Protein AF-A0A8X6LLA0-F1 (afdb_monomer)

Radius of gyration: 15.92 Å; Cα contacts (8 Å, |Δi|>4): 162; chains: 1; bounding box: 34×41×40 Å

Sequence (119 aa):
MVKKLNVLVEEHNIVNVKQTKRLLKLNQTCTFDLKVSRLVRSVWFFILNTDLPYALLGLESCIEFQLVIDCVKQAVVQKGRNLINFSSSECNDLSFHINPENKVKDGIFENEMKYDRTK

pLDDT: mean 71.15, std 19.75, range [29.25, 92.38]

Structure (mmCIF, N/CA/C/O backbone):
data_AF-A0A8X6LLA0-F1
#
_entry.id   AF-A0A8X6LLA0-F1
#
loop_
_atom_site.group_PDB
_atom_site.id
_atom_site.type_symbol
_atom_site.label_atom_id
_atom_site.label_alt_id
_atom_site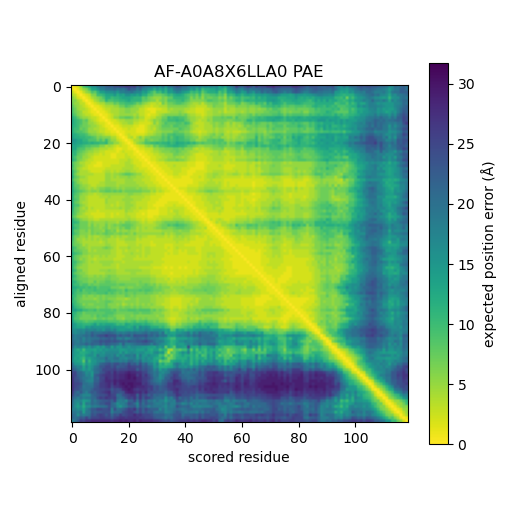.label_comp_id
_atom_site.label_asym_id
_atom_site.label_entity_id
_atom_site.label_seq_id
_atom_site.pdbx_PDB_ins_code
_atom_site.Cartn_x
_atom_site.Cartn_y
_atom_site.Cartn_z
_atom_site.occupancy
_atom_site.B_iso_or_equiv
_atom_site.auth_seq_id
_atom_site.auth_comp_id
_atom_site.auth_asym_id
_atom_site.auth_atom_id
_atom_site.pdbx_PDB_model_num
ATOM 1 N N . MET A 1 1 ? -21.324 -4.719 -6.331 1.00 39.12 1 MET A N 1
ATOM 2 C CA . MET A 1 1 ? -21.206 -5.570 -5.130 1.00 39.12 1 MET A CA 1
ATOM 3 C C . MET A 1 1 ? -19.749 -5.524 -4.690 1.00 39.12 1 MET A C 1
ATOM 5 O O . MET A 1 1 ? -18.902 -5.854 -5.506 1.00 39.12 1 MET A O 1
ATOM 9 N N . VAL A 1 2 ? -19.436 -5.029 -3.488 1.00 44.47 2 VAL A N 1
ATOM 10 C CA . VAL A 1 2 ? -18.046 -4.992 -2.987 1.00 44.47 2 VAL A CA 1
ATOM 11 C C . VAL A 1 2 ? -17.717 -6.379 -2.435 1.00 44.47 2 VAL A C 1
ATOM 13 O O . VAL A 1 2 ? -18.381 -6.832 -1.503 1.00 44.47 2 VAL A O 1
ATOM 16 N N . LYS A 1 3 ? -16.746 -7.083 -3.028 1.00 53.06 3 LYS A N 1
ATOM 17 C CA . LYS A 1 3 ? -16.258 -8.359 -2.487 1.00 53.06 3 LYS A CA 1
ATOM 18 C C . LYS A 1 3 ? -15.457 -8.059 -1.217 1.00 53.06 3 LYS A C 1
ATOM 20 O O . LYS A 1 3 ? -14.481 -7.318 -1.273 1.00 53.06 3 LYS A O 1
ATOM 25 N N . LYS A 1 4 ? -15.888 -8.594 -0.071 1.00 57.59 4 LYS A N 1
ATOM 26 C CA . LYS A 1 4 ? -15.142 -8.475 1.189 1.00 57.59 4 LYS A CA 1
ATOM 27 C C . LYS A 1 4 ? -13.972 -9.459 1.184 1.00 57.59 4 LYS A C 1
ATOM 29 O O . LYS A 1 4 ? -14.132 -10.606 0.774 1.00 57.59 4 LYS A O 1
ATOM 34 N N . LEU A 1 5 ? -12.809 -8.993 1.629 1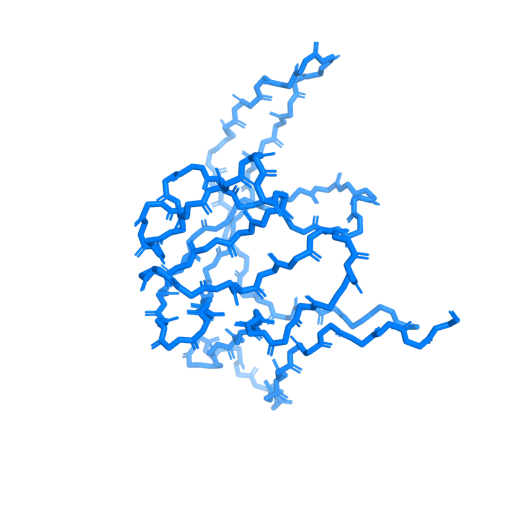.00 64.31 5 LEU A N 1
ATOM 35 C CA . LEU A 1 5 ? -11.619 -9.814 1.822 1.00 64.31 5 LEU A CA 1
ATOM 36 C C . LEU A 1 5 ? -11.757 -10.544 3.169 1.00 64.31 5 LEU A C 1
ATOM 38 O O . LEU A 1 5 ? -11.802 -9.889 4.208 1.00 64.31 5 LEU A O 1
ATOM 42 N N . ASN A 1 6 ? -11.853 -11.874 3.162 1.00 67.56 6 ASN A N 1
ATOM 43 C CA . ASN A 1 6 ? -11.841 -12.663 4.396 1.00 67.56 6 ASN A CA 1
ATOM 44 C C . ASN A 1 6 ? -10.382 -12.897 4.798 1.00 67.56 6 ASN A C 1
ATOM 46 O O . ASN A 1 6 ? -9.714 -13.751 4.221 1.00 67.56 6 ASN A O 1
ATOM 50 N N . VAL A 1 7 ? -9.886 -12.109 5.748 1.00 72.69 7 VAL A N 1
ATOM 51 C CA . VAL A 1 7 ? -8.526 -12.222 6.293 1.00 72.69 7 VAL A CA 1
ATOM 52 C C . VAL A 1 7 ? -8.581 -12.398 7.800 1.00 72.69 7 VAL A C 1
ATOM 54 O O . VAL A 1 7 ? -9.491 -11.886 8.454 1.00 72.69 7 VAL A O 1
ATOM 57 N N . LEU A 1 8 ? -7.599 -13.116 8.346 1.00 80.00 8 LEU A N 1
ATOM 58 C CA . LEU A 1 8 ? -7.397 -13.178 9.786 1.00 80.00 8 LEU A CA 1
ATOM 59 C C . LEU A 1 8 ? -7.059 -11.768 10.287 1.00 80.00 8 LEU A C 1
ATOM 61 O O . LEU A 1 8 ? -6.121 -11.139 9.792 1.00 80.00 8 LEU A O 1
ATOM 65 N N . VAL A 1 9 ? -7.853 -11.277 11.236 1.00 83.69 9 VAL A N 1
ATOM 66 C CA . VAL A 1 9 ? -7.638 -9.984 11.883 1.00 83.69 9 VAL A CA 1
ATOM 67 C C . VAL A 1 9 ? -6.994 -10.222 13.236 1.00 83.69 9 VAL A C 1
ATOM 69 O O . VAL A 1 9 ? -7.505 -10.999 14.040 1.00 83.69 9 VAL A O 1
ATOM 72 N N . GLU A 1 10 ? -5.896 -9.525 13.488 1.00 85.75 10 GLU A N 1
ATOM 73 C CA . GLU A 1 10 ? -5.213 -9.519 14.774 1.00 85.75 10 GLU A CA 1
ATOM 74 C C . GLU A 1 10 ? -5.414 -8.170 15.460 1.00 85.75 10 GLU A C 1
ATOM 76 O O . GLU A 1 10 ? -5.265 -7.113 14.832 1.00 85.75 10 GLU A O 1
ATOM 81 N N . GLU A 1 11 ? -5.733 -8.209 16.752 1.00 88.44 11 GLU A N 1
ATOM 82 C CA . GLU A 1 11 ? -5.840 -7.018 17.589 1.00 88.44 11 GLU A CA 1
ATOM 83 C C . GLU A 1 11 ? -4.522 -6.733 18.308 1.00 88.44 11 GLU A C 1
ATOM 85 O O . GLU A 1 11 ? -3.889 -7.628 18.864 1.00 88.44 11 GLU A O 1
ATOM 90 N N . HIS A 1 12 ? -4.128 -5.462 18.319 1.00 84.38 12 HIS A N 1
ATOM 91 C CA . HIS A 1 12 ? -2.874 -4.984 18.894 1.00 84.38 12 HIS A CA 1
ATOM 92 C C . HIS A 1 12 ? -3.096 -3.726 19.735 1.00 84.38 12 HIS A C 1
ATOM 94 O O . HIS A 1 12 ? -4.166 -3.110 19.725 1.00 84.38 12 HIS A O 1
ATOM 100 N N . ASN A 1 13 ? -2.048 -3.304 20.447 1.00 84.62 13 ASN A N 1
ATOM 101 C CA . ASN A 1 13 ? -2.034 -2.006 21.119 1.00 84.62 13 ASN A CA 1
ATOM 102 C C . ASN A 1 13 ? -2.315 -0.871 20.125 1.00 84.62 13 ASN A C 1
ATOM 104 O O . ASN A 1 13 ? -1.854 -0.894 18.984 1.00 84.62 13 ASN A O 1
ATOM 108 N N . ILE A 1 14 ? -3.046 0.149 20.584 1.00 84.88 14 ILE A N 1
ATOM 109 C CA . ILE A 1 14 ? -3.437 1.281 19.740 1.00 84.88 14 ILE A CA 1
ATOM 110 C C . ILE A 1 14 ? -2.193 2.031 19.257 1.00 84.88 14 ILE A C 1
ATOM 112 O O . ILE A 1 14 ? -1.462 2.637 20.042 1.00 84.88 14 ILE A O 1
ATOM 116 N N . VAL A 1 15 ? -2.033 2.081 17.940 1.00 85.38 15 VAL A N 1
ATOM 117 C CA . VAL A 1 15 ? -1.101 2.956 17.239 1.00 85.38 15 VAL A CA 1
ATOM 118 C C . VAL A 1 15 ? -1.851 4.214 16.813 1.00 85.38 15 VAL A C 1
ATOM 120 O O . VAL A 1 15 ? -2.874 4.160 16.129 1.00 85.38 15 VAL A O 1
ATOM 123 N N . ASN A 1 16 ? -1.350 5.376 17.225 1.00 84.00 16 ASN A N 1
ATOM 124 C CA . ASN A 1 16 ? -1.921 6.663 16.843 1.00 84.00 16 ASN A CA 1
ATOM 125 C C . ASN A 1 16 ? -1.228 7.180 15.577 1.00 84.00 16 ASN A C 1
ATOM 127 O O . ASN A 1 16 ? -0.055 7.547 15.616 1.00 84.00 16 ASN A O 1
ATOM 131 N N . VAL A 1 17 ? -1.955 7.251 14.463 1.00 81.50 17 VAL A N 1
ATOM 132 C CA . VAL A 1 17 ? -1.449 7.762 13.184 1.00 81.50 17 VAL A CA 1
ATOM 133 C C . VAL A 1 17 ? -2.013 9.150 12.923 1.00 81.50 17 VAL A C 1
ATOM 135 O O . VAL A 1 17 ? -3.224 9.345 12.806 1.00 81.50 17 VAL A O 1
ATOM 138 N N . LYS A 1 18 ? -1.133 10.146 12.820 1.00 81.31 18 LYS A N 1
ATOM 139 C CA . LYS A 1 18 ? -1.521 11.529 12.535 1.00 81.31 18 LYS A CA 1
ATOM 140 C C . LYS A 1 18 ? -1.689 11.728 11.028 1.00 81.31 18 LYS A C 1
ATOM 142 O O . LYS A 1 18 ? -0.715 11.721 10.285 1.00 81.31 18 LYS A O 1
ATOM 147 N N . GLN A 1 19 ? -2.921 11.952 10.589 1.00 78.50 19 GLN A N 1
ATOM 148 C CA . GLN A 1 19 ? -3.235 12.471 9.260 1.00 78.50 19 GLN A CA 1
ATOM 149 C C . GLN A 1 19 ? -3.366 13.998 9.302 1.00 78.50 19 GLN A C 1
ATOM 151 O O . GLN A 1 19 ? -3.566 14.590 10.363 1.00 78.50 19 GLN A O 1
ATOM 156 N N . THR A 1 20 ? -3.315 14.649 8.136 1.00 76.69 20 THR A N 1
ATOM 157 C CA . THR A 1 20 ? -3.307 16.118 7.987 1.00 76.69 20 THR A CA 1
ATOM 158 C C . THR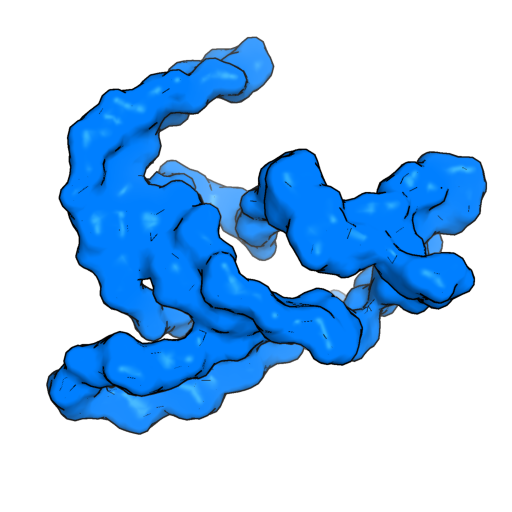 A 1 20 ? -4.396 16.838 8.790 1.00 76.69 20 THR A C 1
ATOM 160 O O . THR A 1 20 ? -4.175 17.955 9.244 1.00 76.69 20 THR A O 1
ATOM 163 N N . LYS A 1 21 ? -5.567 16.214 8.984 1.00 79.19 21 LYS A N 1
ATOM 164 C CA . LYS A 1 21 ? -6.713 16.820 9.689 1.00 79.19 21 LYS A CA 1
ATOM 165 C C . LYS A 1 21 ? -7.229 16.014 10.883 1.00 79.19 21 LYS A C 1
ATOM 167 O O . LYS A 1 21 ? -8.166 16.462 11.537 1.00 79.19 21 LYS A O 1
ATOM 172 N N . ARG A 1 22 ? -6.708 14.807 11.131 1.00 79.44 22 ARG A N 1
ATOM 173 C CA . ARG A 1 22 ? -7.279 13.861 12.106 1.00 79.44 22 ARG A CA 1
ATOM 174 C C . ARG A 1 22 ? -6.210 12.949 12.691 1.00 79.44 22 ARG A C 1
ATOM 176 O O . ARG A 1 22 ? -5.230 12.630 12.029 1.00 79.44 22 ARG A O 1
ATOM 183 N N . LEU A 1 23 ? -6.439 12.497 13.918 1.00 82.31 23 LEU A N 1
ATOM 184 C CA . LEU A 1 23 ? -5.696 11.394 14.513 1.00 82.31 23 LEU A CA 1
ATOM 185 C C . LEU A 1 23 ? -6.494 10.107 14.296 1.00 82.31 23 LEU A C 1
ATOM 187 O O . LEU A 1 23 ? -7.643 10.021 14.728 1.00 82.31 23 LEU A O 1
ATOM 191 N N . LEU A 1 24 ? -5.900 9.131 13.622 1.00 82.94 24 LEU A N 1
ATOM 192 C CA . LEU A 1 24 ? -6.453 7.792 13.489 1.00 82.94 24 LEU A CA 1
ATOM 193 C C . LEU A 1 24 ? -5.911 6.908 14.607 1.00 82.94 24 LEU A C 1
ATOM 195 O O . LEU A 1 24 ? -4.714 6.921 14.888 1.00 82.94 24 LEU A O 1
ATOM 199 N N . LYS A 1 25 ? -6.796 6.133 15.225 1.00 85.94 25 LYS A N 1
ATOM 200 C CA . LYS A 1 25 ? -6.437 5.103 16.199 1.00 85.94 25 LYS A CA 1
ATOM 201 C C . LYS A 1 25 ? -6.535 3.760 15.503 1.00 85.94 25 LYS A C 1
ATOM 203 O O . LYS A 1 25 ? -7.628 3.370 15.106 1.00 85.94 25 LYS A O 1
ATOM 208 N N . LEU A 1 26 ? -5.398 3.106 15.318 1.00 87.31 26 LEU A N 1
ATOM 209 C CA . LEU A 1 26 ? -5.291 1.836 14.614 1.00 87.31 26 LEU A CA 1
ATOM 210 C C . LEU A 1 26 ? -4.956 0.751 15.628 1.00 87.31 26 LEU A C 1
ATOM 212 O O . LEU A 1 26 ? -3.986 0.882 16.364 1.00 87.31 26 LEU A O 1
ATOM 216 N N . ASN A 1 27 ? -5.762 -0.298 15.692 1.00 88.75 27 ASN A N 1
ATOM 217 C CA . ASN A 1 27 ? -5.575 -1.410 16.628 1.00 88.75 27 ASN A CA 1
ATOM 218 C C . ASN A 1 27 ? -5.843 -2.774 15.987 1.00 88.75 27 ASN A C 1
ATOM 220 O O . ASN A 1 27 ? -5.749 -3.788 16.664 1.00 88.75 27 ASN A O 1
ATOM 224 N N . GLN A 1 28 ? -6.202 -2.796 14.706 1.00 90.00 28 GLN A N 1
ATOM 225 C CA . GLN A 1 28 ? -6.506 -4.008 13.965 1.00 90.00 28 GLN A CA 1
ATOM 226 C C . GLN A 1 28 ? -5.574 -4.114 12.779 1.00 90.00 28 GLN A C 1
ATOM 228 O O . GLN A 1 28 ? -5.322 -3.129 12.077 1.00 90.00 28 GLN A O 1
ATOM 233 N N . THR A 1 29 ? -5.059 -5.315 12.572 1.00 88.94 29 THR A N 1
ATOM 234 C CA . THR A 1 29 ? -4.099 -5.594 11.514 1.00 88.94 29 THR A CA 1
ATOM 235 C C . THR A 1 29 ? -4.435 -6.896 10.818 1.00 88.94 29 THR A C 1
ATOM 237 O O . THR A 1 29 ? -5.152 -7.733 11.366 1.00 88.94 29 THR A O 1
ATOM 240 N N . CYS A 1 30 ? -3.935 -7.062 9.605 1.00 86.19 30 CYS A N 1
ATOM 241 C CA . CYS A 1 30 ? -3.995 -8.320 8.884 1.00 86.19 30 CYS A CA 1
ATOM 242 C C . CYS A 1 30 ? -2.723 -8.515 8.065 1.00 86.19 30 CYS A C 1
ATOM 244 O O . CYS A 1 30 ? -2.056 -7.552 7.682 1.00 86.19 30 CYS A O 1
ATOM 246 N N . THR A 1 31 ? -2.423 -9.774 7.768 1.00 84.44 31 THR A N 1
ATOM 247 C CA . THR A 1 31 ? -1.306 -10.158 6.905 1.00 84.44 31 THR A CA 1
ATOM 248 C C . THR A 1 31 ? -1.835 -10.946 5.717 1.00 84.44 31 THR A C 1
ATOM 250 O O . THR A 1 31 ? -2.651 -11.855 5.881 1.00 84.44 31 THR A O 1
ATOM 253 N N . PHE A 1 32 ? -1.374 -10.605 4.517 1.00 80.00 32 PHE A N 1
ATOM 254 C CA . PHE A 1 32 ? -1.671 -11.351 3.294 1.00 80.00 32 PHE A CA 1
ATOM 255 C C . PHE A 1 32 ? -0.538 -11.209 2.273 1.00 80.00 32 PHE A C 1
ATOM 257 O O . PHE A 1 32 ? 0.303 -10.315 2.372 1.00 80.00 32 PHE A O 1
ATOM 264 N N . ASP A 1 33 ? -0.529 -12.089 1.273 1.00 82.81 33 ASP A N 1
ATOM 265 C CA . ASP A 1 33 ? 0.489 -12.096 0.226 1.00 82.81 33 ASP A CA 1
ATOM 266 C C . ASP A 1 33 ? 0.112 -11.136 -0.914 1.00 82.81 33 ASP A C 1
ATOM 268 O O . ASP A 1 33 ? -0.725 -11.405 -1.776 1.00 82.81 33 ASP A O 1
ATOM 272 N N . LEU A 1 34 ? 0.753 -9.973 -0.957 1.00 83.94 34 LEU A N 1
ATOM 273 C CA . LEU A 1 34 ? 0.563 -9.017 -2.038 1.00 83.94 34 LEU A CA 1
ATOM 274 C C . LEU A 1 34 ? 1.456 -9.379 -3.229 1.00 83.94 34 LEU A C 1
ATOM 276 O O . LEU A 1 34 ? 2.674 -9.527 -3.088 1.00 83.94 34 LEU A O 1
ATOM 280 N N . LYS A 1 35 ? 0.854 -9.470 -4.421 1.00 85.88 35 LYS A N 1
ATOM 281 C CA . LYS A 1 35 ? 1.581 -9.610 -5.680 1.00 85.88 35 LYS A CA 1
ATOM 282 C C . LYS A 1 35 ? 1.576 -8.295 -6.448 1.00 85.88 35 LYS A C 1
ATOM 284 O O . LYS A 1 35 ? 0.531 -7.770 -6.824 1.00 85.88 35 LYS A O 1
ATOM 289 N N . VAL A 1 36 ? 2.768 -7.799 -6.749 1.00 85.00 36 VAL A N 1
ATOM 290 C CA . VAL A 1 36 ? 2.959 -6.657 -7.644 1.00 85.00 36 VAL A CA 1
ATOM 291 C C . VAL A 1 36 ? 3.841 -7.101 -8.801 1.00 85.00 36 VAL A C 1
ATOM 293 O O . VAL A 1 36 ? 5.031 -7.387 -8.626 1.00 85.00 36 VAL A O 1
ATOM 296 N N . SER A 1 37 ? 3.241 -7.192 -9.989 1.00 83.62 37 SER A N 1
ATOM 297 C CA . SER A 1 37 ? 3.829 -7.806 -11.178 1.00 83.62 37 SER A CA 1
ATOM 298 C C . SER A 1 37 ? 4.334 -9.229 -10.888 1.00 83.62 37 SER A C 1
ATOM 300 O O . SER A 1 37 ? 3.545 -10.150 -10.682 1.00 83.62 37 SER A O 1
ATOM 302 N N . ARG A 1 38 ? 5.654 -9.441 -10.855 1.00 83.62 38 ARG A N 1
ATOM 303 C CA . ARG A 1 38 ? 6.284 -10.752 -10.613 1.00 83.62 38 ARG A CA 1
ATOM 304 C C . ARG A 1 38 ? 6.758 -10.957 -9.175 1.00 83.62 38 ARG A C 1
ATOM 306 O O . ARG A 1 38 ? 7.300 -12.017 -8.877 1.00 83.62 38 ARG A O 1
ATOM 313 N N . LEU A 1 39 ? 6.616 -9.959 -8.304 1.00 85.75 39 LEU A N 1
ATOM 314 C CA . LEU A 1 39 ? 7.036 -10.051 -6.908 1.00 85.75 39 LEU A CA 1
ATOM 315 C C . LEU A 1 39 ? 5.839 -10.372 -6.024 1.00 85.75 39 LEU A C 1
ATOM 317 O O . LEU A 1 39 ? 4.829 -9.683 -6.092 1.00 85.75 39 LEU A O 1
ATOM 321 N N . VAL A 1 40 ? 5.990 -11.391 -5.181 1.00 87.56 40 VAL A N 1
ATOM 322 C CA . VAL A 1 40 ? 5.054 -11.727 -4.104 1.00 87.56 40 VAL A CA 1
ATOM 323 C C . VAL A 1 40 ? 5.763 -11.468 -2.778 1.00 87.56 40 VAL A C 1
ATOM 325 O O . VAL A 1 40 ? 6.916 -11.885 -2.600 1.00 87.56 40 VAL A O 1
ATOM 328 N N . ARG A 1 41 ? 5.105 -10.747 -1.872 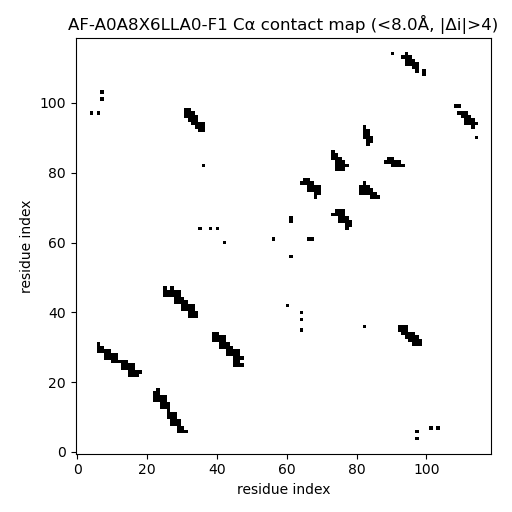1.00 87.25 41 ARG A N 1
ATOM 329 C CA . ARG A 1 41 ? 5.577 -10.510 -0.504 1.00 87.25 41 ARG A CA 1
ATOM 330 C C . ARG A 1 41 ? 4.416 -10.664 0.460 1.00 87.25 41 ARG A C 1
ATOM 332 O O . ARG A 1 41 ? 3.316 -10.218 0.153 1.00 87.25 41 ARG A O 1
ATOM 339 N N . SER A 1 42 ? 4.692 -11.251 1.616 1.00 85.50 42 SER A N 1
ATOM 340 C CA . SER A 1 42 ? 3.777 -11.184 2.747 1.00 85.50 42 SER A CA 1
ATOM 341 C C . SER A 1 42 ? 3.860 -9.784 3.339 1.00 85.50 42 SER A C 1
ATOM 343 O O . SER A 1 42 ? 4.952 -9.336 3.685 1.00 85.50 42 SER A O 1
ATOM 345 N N . VAL A 1 43 ? 2.737 -9.073 3.380 1.00 84.00 43 VAL A N 1
ATOM 346 C CA . VAL A 1 43 ? 2.685 -7.677 3.821 1.00 84.00 43 VAL A CA 1
ATOM 347 C C . VAL A 1 43 ? 1.696 -7.551 4.964 1.00 84.00 43 VAL A C 1
ATOM 349 O O . VAL A 1 43 ? 0.588 -8.091 4.914 1.00 84.00 43 VAL A O 1
ATOM 352 N N . TRP A 1 44 ? 2.105 -6.803 5.980 1.00 85.44 44 TRP A N 1
ATOM 353 C CA . TRP A 1 44 ? 1.286 -6.471 7.133 1.00 85.44 44 TRP A CA 1
ATOM 354 C C . TRP A 1 44 ? 0.589 -5.122 6.925 1.00 85.44 44 TRP A C 1
ATOM 356 O O . TRP A 1 44 ? 1.227 -4.127 6.576 1.00 85.44 44 TRP A O 1
ATOM 366 N N . PHE A 1 45 ? -0.726 -5.083 7.134 1.00 86.31 45 PHE A N 1
ATOM 367 C CA . PHE A 1 45 ? -1.559 -3.895 6.958 1.00 86.31 45 PHE A CA 1
ATOM 368 C C . PHE A 1 45 ? -2.325 -3.555 8.230 1.00 86.31 45 PHE A C 1
ATOM 370 O O . PHE A 1 45 ? -2.864 -4.432 8.900 1.00 86.31 45 PHE A O 1
ATOM 377 N N . PHE A 1 46 ? -2.480 -2.257 8.493 1.00 88.00 46 PHE A N 1
ATOM 378 C CA . PHE A 1 46 ? -3.510 -1.773 9.406 1.00 88.00 46 PHE A CA 1
ATOM 379 C C . PHE A 1 46 ? -4.876 -1.757 8.720 1.00 88.00 46 PHE A C 1
ATOM 381 O O . PHE A 1 46 ? -5.016 -1.274 7.593 1.00 88.00 46 PHE A O 1
ATOM 388 N N . ILE A 1 47 ? -5.902 -2.207 9.436 1.00 85.81 47 ILE A N 1
ATOM 389 C CA . ILE A 1 47 ? -7.291 -2.102 8.999 1.00 85.81 47 ILE A CA 1
ATOM 390 C C . ILE A 1 47 ? -7.821 -0.723 9.388 1.00 85.81 47 ILE A C 1
ATOM 392 O O . ILE A 1 47 ? -7.816 -0.325 10.553 1.00 85.81 47 ILE A O 1
ATOM 396 N N . LEU A 1 48 ? -8.286 0.013 8.383 1.00 81.88 48 LEU A N 1
ATOM 397 C CA . LEU A 1 48 ? -8.899 1.323 8.547 1.00 81.88 48 LEU A CA 1
ATOM 398 C C . LEU A 1 48 ? -10.417 1.173 8.485 1.00 81.88 48 LEU A C 1
ATOM 400 O O . LEU A 1 48 ? -10.953 0.753 7.462 1.00 81.88 48 LEU A O 1
ATOM 404 N N . ASN A 1 49 ? -11.122 1.572 9.544 1.00 76.69 49 ASN A N 1
ATOM 405 C CA . ASN A 1 49 ? -12.574 1.722 9.482 1.00 76.69 49 ASN A CA 1
ATOM 406 C C . ASN A 1 49 ? -12.919 3.046 8.777 1.00 76.69 49 ASN A C 1
ATOM 408 O O . ASN A 1 49 ? -13.058 4.092 9.412 1.00 76.69 49 ASN A O 1
ATOM 412 N N . THR A 1 50 ? -12.936 3.021 7.446 1.00 74.75 50 THR A N 1
ATOM 413 C CA . THR A 1 50 ? -13.116 4.198 6.592 1.00 74.75 50 THR A CA 1
ATOM 414 C C . THR A 1 50 ? -13.829 3.830 5.294 1.00 74.75 50 THR A C 1
ATOM 416 O O . THR A 1 50 ? -13.743 2.694 4.839 1.00 74.75 50 THR A O 1
ATOM 419 N N . ASP A 1 51 ? -14.469 4.814 4.663 1.00 73.00 51 ASP A N 1
ATOM 420 C CA . ASP A 1 51 ? -15.148 4.662 3.370 1.00 73.00 51 ASP A CA 1
ATOM 421 C C . ASP A 1 51 ? -14.197 4.808 2.166 1.00 73.00 51 ASP A C 1
ATOM 423 O O . ASP A 1 51 ? -14.641 5.029 1.037 1.00 73.00 51 ASP A O 1
ATOM 427 N N . LEU A 1 52 ? -12.876 4.733 2.380 1.00 70.94 52 LEU A N 1
ATOM 428 C CA . LEU A 1 52 ? -11.916 4.798 1.279 1.00 70.94 52 LEU A CA 1
ATOM 429 C C . LEU A 1 52 ? -12.122 3.598 0.340 1.00 70.94 52 LEU A C 1
ATOM 431 O O . LEU A 1 52 ? -12.046 2.453 0.784 1.00 70.94 52 LEU A O 1
ATOM 435 N N . PRO A 1 53 ? -12.303 3.824 -0.973 1.00 71.62 53 PRO A N 1
ATOM 436 C CA . PRO A 1 53 ? -12.516 2.742 -1.931 1.00 71.62 53 PRO A CA 1
ATOM 437 C C . PRO A 1 53 ? -11.208 2.043 -2.348 1.00 71.62 53 PRO A C 1
ATOM 439 O O . PRO A 1 53 ? -11.186 1.326 -3.347 1.00 71.62 53 PRO A O 1
ATOM 442 N N . TYR A 1 54 ? -10.105 2.280 -1.633 1.00 75.19 54 TYR A N 1
ATOM 443 C CA . TYR A 1 54 ? -8.773 1.773 -1.950 1.00 75.19 54 TYR A CA 1
ATOM 444 C C . TYR A 1 54 ? -7.940 1.538 -0.685 1.00 75.19 54 TYR A C 1
ATOM 446 O O . TYR A 1 54 ? -8.115 2.210 0.333 1.00 75.19 54 TYR A O 1
ATOM 454 N N . ALA A 1 55 ? -6.989 0.610 -0.783 1.00 79.56 55 ALA A N 1
ATOM 455 C CA . ALA A 1 55 ? -5.931 0.442 0.205 1.00 79.56 55 ALA A CA 1
ATOM 456 C C . ALA A 1 55 ? -4.804 1.460 -0.031 1.00 79.56 55 ALA A C 1
ATOM 458 O O . ALA A 1 55 ? -4.558 1.888 -1.161 1.00 79.56 55 ALA A O 1
ATOM 459 N N . LEU A 1 56 ? -4.104 1.832 1.039 1.00 83.50 56 LEU A N 1
ATOM 460 C CA . LEU A 1 56 ? -2.926 2.691 0.977 1.00 83.50 56 LEU A CA 1
ATOM 461 C C . LEU A 1 56 ? -1.671 1.828 1.087 1.00 83.50 56 LEU A C 1
ATOM 463 O O . LEU A 1 56 ? -1.494 1.131 2.082 1.00 83.50 56 LEU A O 1
ATOM 467 N N . LEU A 1 57 ? -0.798 1.903 0.084 1.00 85.25 57 LEU A N 1
ATOM 468 C CA . LEU A 1 57 ? 0.528 1.298 0.143 1.00 85.25 57 LEU A CA 1
ATOM 469 C C . LEU A 1 57 ? 1.520 2.330 0.692 1.00 85.25 57 LEU A C 1
ATOM 471 O O . LEU A 1 57 ? 1.655 3.422 0.137 1.00 85.25 57 LEU A O 1
ATOM 475 N N . GLY A 1 58 ? 2.175 2.002 1.804 1.00 85.75 58 GLY A N 1
ATOM 476 C CA . GLY A 1 58 ? 3.187 2.862 2.416 1.00 85.75 58 GLY A CA 1
ATOM 477 C C . GLY A 1 58 ? 4.493 2.895 1.619 1.00 85.75 58 GLY A C 1
ATOM 478 O O . GLY A 1 58 ? 4.738 2.055 0.753 1.00 85.75 58 GLY A O 1
ATOM 479 N N . LEU A 1 59 ? 5.366 3.854 1.946 1.00 84.62 59 LEU A N 1
ATOM 480 C CA . LEU A 1 59 ? 6.671 3.996 1.289 1.00 84.62 59 LEU A CA 1
ATOM 481 C C . LEU A 1 59 ? 7.558 2.756 1.472 1.00 84.62 59 LEU A C 1
ATOM 483 O O . LEU A 1 59 ? 8.244 2.360 0.536 1.00 84.62 59 LEU A O 1
ATOM 487 N N . GLU A 1 60 ? 7.519 2.137 2.651 1.00 86.06 60 GLU A N 1
ATOM 488 C CA . GLU A 1 60 ? 8.264 0.910 2.949 1.00 86.06 60 GLU A CA 1
ATOM 489 C C . GLU A 1 60 ? 7.894 -0.214 1.977 1.00 86.06 60 GLU A C 1
ATOM 491 O O . GLU A 1 60 ? 8.757 -0.735 1.274 1.00 86.06 60 GLU A O 1
ATOM 496 N N . SER A 1 61 ? 6.599 -0.489 1.813 1.00 85.75 61 SER A N 1
ATOM 497 C CA . SER A 1 61 ? 6.141 -1.482 0.845 1.00 85.75 61 SER A CA 1
ATOM 498 C C . SER A 1 61 ? 6.496 -1.087 -0.597 1.00 85.75 61 SER A C 1
ATOM 500 O O . SER A 1 61 ? 6.879 -1.943 -1.391 1.00 85.75 61 SER A O 1
ATOM 502 N N . CYS A 1 62 ? 6.450 0.201 -0.962 1.00 87.69 62 CYS A N 1
ATOM 503 C CA . CYS A 1 62 ? 6.937 0.643 -2.275 1.00 87.69 62 CYS A CA 1
ATOM 504 C C . CYS A 1 62 ? 8.413 0.273 -2.505 1.00 87.69 62 CYS A C 1
ATOM 506 O O . CYS A 1 62 ? 8.762 -0.152 -3.607 1.00 87.69 62 CYS A O 1
ATOM 508 N N . ILE A 1 63 ? 9.267 0.375 -1.483 1.00 89.00 63 ILE A N 1
ATOM 509 C CA . ILE A 1 63 ? 10.679 -0.031 -1.557 1.00 89.00 63 ILE A CA 1
ATOM 510 C C . ILE A 1 63 ? 10.794 -1.553 -1.717 1.00 89.00 63 ILE A C 1
ATOM 512 O O . ILE A 1 63 ? 11.515 -2.020 -2.602 1.00 89.00 63 ILE A O 1
ATOM 516 N N . GLU A 1 64 ? 10.050 -2.332 -0.927 1.00 90.19 64 GLU A N 1
ATOM 517 C CA . GLU A 1 64 ? 10.059 -3.803 -0.988 1.00 90.19 64 GLU A CA 1
ATOM 518 C C . GLU A 1 64 ? 9.665 -4.345 -2.367 1.00 90.19 64 GLU A C 1
ATOM 520 O O . GLU A 1 64 ? 10.266 -5.301 -2.873 1.00 90.19 64 GLU A O 1
ATOM 525 N N . PHE A 1 65 ? 8.679 -3.705 -3.000 1.00 89.94 65 PHE A N 1
ATOM 526 C CA . PHE A 1 65 ? 8.225 -4.031 -4.350 1.00 89.94 65 PHE A CA 1
ATOM 527 C C . PHE A 1 65 ? 9.016 -3.318 -5.452 1.00 89.94 65 PHE A C 1
ATOM 529 O O . PHE A 1 65 ? 8.711 -3.514 -6.628 1.00 89.94 65 PHE A O 1
ATOM 536 N N . GLN A 1 66 ? 10.052 -2.545 -5.114 1.00 92.38 66 GLN A N 1
ATOM 537 C CA . GLN A 1 66 ? 10.901 -1.818 -6.066 1.00 92.38 66 GLN A CA 1
ATOM 538 C C . GLN A 1 66 ? 10.095 -0.897 -6.996 1.00 92.38 66 GLN A C 1
ATOM 540 O O . GLN A 1 66 ? 10.334 -0.842 -8.208 1.00 92.38 66 GLN A O 1
ATOM 545 N N . LEU A 1 67 ? 9.109 -0.214 -6.417 1.00 90.31 67 LEU A N 1
ATOM 546 C CA . LEU A 1 67 ? 8.237 0.731 -7.097 1.00 90.31 67 LEU A CA 1
ATOM 547 C C . LEU A 1 67 ? 8.873 2.117 -7.114 1.00 90.31 67 LEU A C 1
ATOM 549 O O . LEU A 1 67 ? 9.359 2.618 -6.102 1.00 90.31 67 LEU A O 1
ATOM 553 N N . VAL A 1 68 ? 8.815 2.755 -8.274 1.00 90.31 68 VAL A N 1
ATOM 554 C CA . VAL A 1 68 ? 9.248 4.131 -8.497 1.00 90.31 68 VAL A CA 1
ATOM 555 C C . VAL A 1 68 ? 8.058 4.914 -9.027 1.00 90.31 68 VAL A C 1
ATOM 557 O O . VAL A 1 68 ? 7.442 4.518 -10.015 1.00 90.31 68 VAL A O 1
ATOM 560 N N . ILE A 1 69 ? 7.732 6.028 -8.376 1.00 87.94 69 ILE A N 1
ATOM 561 C CA . ILE A 1 69 ? 6.724 6.968 -8.870 1.00 87.94 69 ILE A CA 1
ATOM 562 C C . ILE A 1 69 ? 7.444 7.953 -9.794 1.00 87.94 69 ILE A C 1
ATOM 564 O O . ILE A 1 69 ? 8.180 8.823 -9.332 1.00 87.94 69 ILE A O 1
ATOM 568 N N . ASP A 1 70 ? 7.259 7.794 -11.102 1.00 85.62 70 ASP A N 1
ATOM 569 C CA . ASP A 1 70 ? 7.766 8.720 -12.111 1.00 85.62 70 ASP A CA 1
ATOM 570 C C . ASP A 1 70 ? 6.725 9.823 -12.338 1.00 85.62 70 ASP A C 1
ATOM 572 O O . ASP A 1 70 ? 5.744 9.653 -13.068 1.00 85.62 70 ASP A O 1
ATOM 576 N N . CYS A 1 71 ? 6.934 10.969 -11.688 1.00 83.50 71 CYS A N 1
ATOM 577 C CA . CYS A 1 71 ? 6.043 12.123 -11.799 1.00 83.50 71 CYS A CA 1
ATOM 578 C C . CYS A 1 71 ? 6.088 12.790 -13.182 1.00 83.50 71 CYS A C 1
ATOM 580 O O . CYS A 1 71 ? 5.124 13.450 -13.558 1.00 83.50 71 CYS A O 1
ATOM 582 N N . VAL A 1 72 ? 7.180 12.631 -13.941 1.00 86.75 72 VAL A N 1
ATOM 583 C CA . VAL A 1 72 ? 7.324 13.237 -15.274 1.00 86.75 72 VAL A CA 1
ATOM 584 C C . VAL A 1 72 ? 6.499 12.452 -16.281 1.00 86.75 72 VAL A C 1
ATOM 586 O O . VAL A 1 72 ? 5.713 13.024 -17.033 1.00 86.75 72 VAL A O 1
ATOM 589 N N . LYS A 1 73 ? 6.641 11.125 -16.266 1.00 84.38 73 LYS A N 1
ATOM 590 C CA . LYS A 1 73 ? 5.870 10.225 -17.133 1.00 84.38 73 LYS A CA 1
ATOM 591 C C . LYS A 1 73 ? 4.473 9.933 -16.607 1.00 84.38 73 LYS A C 1
ATOM 593 O O . LYS A 1 73 ? 3.708 9.271 -17.299 1.00 84.38 73 LYS A O 1
ATOM 598 N N . GLN A 1 74 ? 4.159 10.407 -15.402 1.00 85.81 74 GLN A N 1
ATOM 599 C CA . GLN A 1 74 ? 2.905 10.132 -14.714 1.00 85.81 74 GLN A CA 1
ATOM 600 C C . GLN A 1 74 ? 2.639 8.619 -14.643 1.00 85.81 74 GLN A C 1
ATOM 602 O O . GLN A 1 74 ? 1.606 8.123 -15.096 1.00 85.81 74 GLN A O 1
ATOM 607 N N . ALA A 1 75 ? 3.599 7.875 -14.091 1.00 85.50 75 ALA A N 1
ATOM 608 C CA . ALA A 1 75 ? 3.542 6.420 -14.031 1.00 85.50 75 ALA A CA 1
ATOM 609 C C . ALA A 1 75 ? 4.106 5.850 -12.724 1.00 85.50 75 ALA A C 1
ATOM 611 O O . ALA A 1 75 ? 4.977 6.439 -12.086 1.00 85.50 75 ALA A O 1
ATOM 612 N N . VAL A 1 76 ? 3.650 4.648 -12.367 1.00 86.75 76 VAL A N 1
ATOM 613 C CA . VAL A 1 76 ? 4.350 3.774 -11.419 1.00 86.75 76 VAL A CA 1
ATOM 614 C C . VAL A 1 76 ? 5.173 2.781 -12.223 1.00 86.75 76 VAL A C 1
ATOM 616 O O . VAL A 1 76 ? 4.644 2.068 -13.076 1.00 86.75 76 VAL A O 1
ATOM 619 N N . VAL A 1 77 ? 6.468 2.737 -11.945 1.00 88.19 77 VAL A N 1
ATOM 620 C CA . VAL A 1 77 ? 7.458 1.936 -12.658 1.00 88.19 77 VAL A CA 1
ATOM 621 C C . VAL A 1 77 ? 8.047 0.901 -11.709 1.00 88.19 77 VAL A C 1
ATOM 623 O O . VAL A 1 77 ? 8.350 1.207 -10.561 1.00 88.19 77 VAL A O 1
ATOM 626 N N . GLN A 1 78 ? 8.271 -0.314 -12.197 1.00 90.50 78 GLN A N 1
ATOM 627 C CA . GLN A 1 78 ? 9.028 -1.340 -11.486 1.00 90.50 78 GLN A CA 1
ATOM 628 C C . GLN A 1 78 ? 10.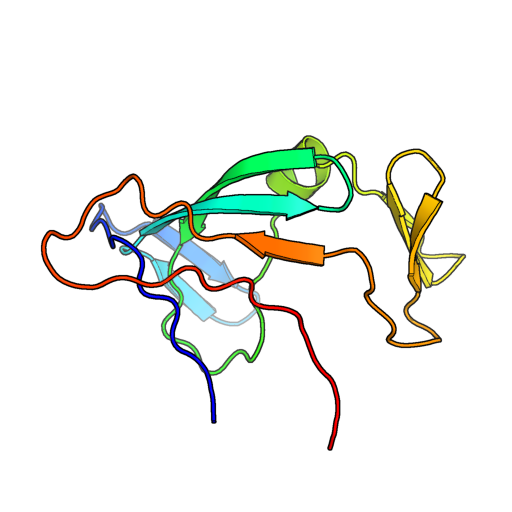109 -1.890 -12.407 1.00 90.50 78 GLN A C 1
ATOM 630 O O . GLN A 1 78 ? 9.825 -2.340 -13.518 1.00 90.50 78 GLN A O 1
ATOM 635 N N . LYS A 1 79 ? 11.372 -1.831 -11.966 1.00 88.25 79 LYS A N 1
ATOM 636 C CA . LYS A 1 79 ? 12.540 -2.280 -12.753 1.00 88.25 79 LYS A CA 1
ATOM 637 C C . LYS A 1 79 ? 12.553 -1.736 -14.196 1.00 88.25 79 LYS A C 1
ATOM 639 O O . LYS A 1 79 ? 12.842 -2.463 -15.143 1.00 88.25 79 LYS A O 1
ATOM 644 N N . GLY A 1 80 ? 12.189 -0.463 -14.369 1.00 84.50 80 GLY A N 1
ATOM 645 C CA . GLY A 1 80 ? 12.156 0.210 -15.674 1.00 84.50 80 GLY A CA 1
ATOM 646 C C . GLY A 1 80 ? 10.930 -0.084 -16.549 1.00 84.50 80 GLY A C 1
ATOM 647 O O . GLY A 1 80 ? 10.868 0.420 -17.667 1.00 84.50 80 GLY A O 1
ATOM 648 N N . ARG A 1 81 ? 9.950 -0.865 -16.071 1.00 85.06 81 ARG A N 1
ATOM 649 C CA . ARG A 1 81 ? 8.685 -1.138 -16.776 1.00 85.06 81 ARG A CA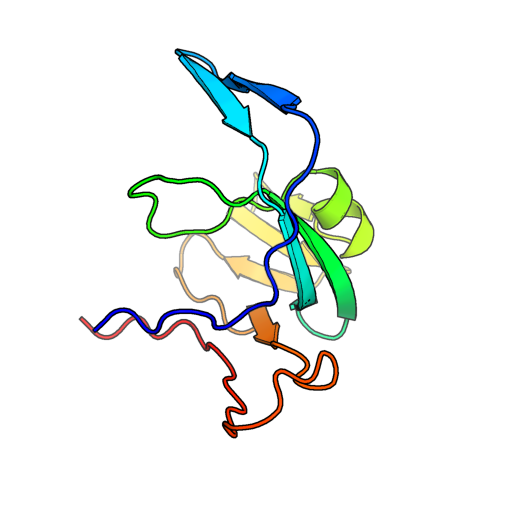 1
ATOM 650 C C . ARG A 1 81 ? 7.526 -0.378 -16.145 1.00 85.06 81 ARG A C 1
ATOM 652 O O . ARG A 1 81 ? 7.406 -0.370 -14.924 1.00 85.06 81 ARG A O 1
ATOM 659 N N . ASN A 1 82 ? 6.662 0.209 -16.968 1.00 84.19 82 ASN A N 1
ATOM 660 C CA . ASN A 1 82 ? 5.449 0.874 -16.494 1.00 84.19 82 ASN A CA 1
ATOM 661 C C . ASN A 1 82 ? 4.447 -0.179 -16.003 1.00 84.19 82 ASN A C 1
ATOM 663 O O . ASN A 1 82 ? 4.015 -1.016 -16.790 1.00 84.19 82 ASN A O 1
ATOM 667 N N . LEU A 1 83 ? 4.090 -0.125 -14.721 1.00 81.62 83 LEU A N 1
ATOM 668 C CA . LEU A 1 83 ? 3.036 -0.950 -14.124 1.00 81.62 83 LEU A CA 1
ATOM 669 C C . LEU A 1 83 ? 1.679 -0.251 -14.159 1.00 81.62 83 LEU A C 1
ATOM 671 O O . LEU A 1 83 ? 0.654 -0.881 -14.403 1.00 81.62 83 LEU A O 1
ATOM 675 N N . ILE A 1 84 ? 1.683 1.053 -13.885 1.00 80.50 84 ILE A N 1
ATOM 676 C CA . ILE A 1 84 ? 0.491 1.898 -13.899 1.00 80.50 84 ILE A CA 1
ATOM 677 C C . ILE A 1 84 ? 0.840 3.139 -14.692 1.00 80.50 84 ILE A C 1
ATOM 679 O O . ILE A 1 84 ? 1.865 3.769 -14.437 1.00 80.50 84 ILE A O 1
ATOM 683 N N . ASN A 1 85 ? -0.028 3.511 -15.620 1.00 76.19 85 ASN A N 1
ATOM 684 C CA . ASN A 1 85 ? 0.044 4.791 -16.297 1.00 76.19 85 ASN A CA 1
ATOM 685 C C . ASN A 1 85 ? -1.172 5.626 -15.876 1.00 76.19 85 ASN A C 1
ATOM 687 O O . ASN A 1 85 ? -2.317 5.235 -16.110 1.00 76.19 85 ASN A O 1
ATOM 691 N N . PHE A 1 86 ? -0.931 6.778 -15.245 1.00 69.00 86 PHE A N 1
ATOM 692 C CA . PHE A 1 86 ? -2.006 7.622 -14.718 1.00 69.00 86 PHE A CA 1
ATOM 693 C C . PHE A 1 86 ? -2.878 8.222 -15.833 1.00 69.00 86 PHE A C 1
ATOM 695 O O . PHE A 1 86 ? -4.018 8.588 -15.563 1.00 69.00 86 PHE A O 1
ATOM 702 N N . SER A 1 87 ? -2.388 8.264 -17.080 1.00 68.94 87 SER A N 1
ATOM 703 C CA . SER A 1 87 ? -3.144 8.769 -18.237 1.00 68.94 87 SER A CA 1
ATOM 704 C C . SER A 1 87 ? -4.128 7.765 -18.849 1.00 68.94 87 SER A C 1
ATOM 706 O O . SER A 1 87 ? -5.099 8.184 -19.470 1.00 68.94 87 SER A O 1
ATOM 708 N N . SER A 1 88 ? -3.913 6.456 -18.676 1.00 59.09 88 SER A N 1
ATOM 709 C CA . SER A 1 88 ? -4.788 5.410 -19.239 1.00 59.09 88 SER A CA 1
ATOM 710 C C . SER A 1 88 ? -5.651 4.717 -18.192 1.00 59.09 88 SER A C 1
ATOM 712 O O . SER A 1 88 ? -6.565 3.981 -18.546 1.00 59.09 88 SER A O 1
ATOM 714 N N . SER A 1 89 ? -5.438 4.964 -16.897 1.00 54.88 89 SER A N 1
ATOM 715 C CA . SER A 1 89 ? -6.139 4.277 -15.797 1.00 54.88 89 SER A CA 1
ATOM 716 C C . SER A 1 89 ? -6.083 2.739 -15.821 1.00 54.88 89 SER A C 1
ATOM 718 O O . SER A 1 89 ? -6.681 2.095 -14.957 1.00 54.88 89 SER A O 1
ATOM 720 N N . GLU A 1 90 ? -5.344 2.152 -16.760 1.00 56.81 90 GLU A N 1
ATOM 721 C CA . GLU A 1 90 ? -5.101 0.724 -16.852 1.00 56.81 90 GLU A CA 1
ATOM 722 C C . GLU A 1 90 ? -4.052 0.331 -15.811 1.00 56.81 90 GLU A C 1
ATOM 724 O O . GLU A 1 90 ? -2.937 0.860 -15.768 1.00 56.81 90 GLU A O 1
ATOM 729 N N . CYS A 1 91 ? -4.441 -0.596 -14.941 1.00 57.25 91 CYS A N 1
ATOM 730 C CA . CYS A 1 91 ? -3.575 -1.233 -13.964 1.00 57.25 91 CYS A CA 1
ATOM 731 C C . CYS A 1 91 ? -3.651 -2.739 -14.217 1.00 57.25 91 CYS A C 1
ATOM 733 O O . CYS A 1 91 ? -4.526 -3.419 -13.686 1.00 57.25 91 CYS A O 1
ATOM 735 N N . ASN A 1 92 ? -2.772 -3.242 -15.081 1.00 55.47 92 ASN A N 1
ATOM 736 C CA . ASN A 1 92 ? -2.849 -4.626 -15.562 1.00 55.47 92 ASN A CA 1
ATOM 737 C C . ASN A 1 92 ? -2.065 -5.619 -14.677 1.00 55.47 92 ASN A C 1
ATOM 739 O O . ASN A 1 92 ? -2.267 -6.824 -14.794 1.00 55.47 92 ASN A O 1
ATOM 743 N N . ASP A 1 93 ? -1.221 -5.122 -13.761 1.00 61.34 93 ASP A N 1
ATOM 744 C CA . ASP A 1 93 ? -0.194 -5.922 -13.068 1.00 61.34 93 ASP A CA 1
ATOM 745 C C . ASP A 1 93 ? -0.251 -5.867 -11.524 1.00 61.34 93 ASP A C 1
ATOM 747 O O . ASP A 1 93 ? 0.658 -6.368 -10.853 1.00 61.34 93 ASP A O 1
ATOM 751 N N . LEU A 1 94 ? -1.292 -5.272 -10.931 1.00 62.88 94 LEU A N 1
ATOM 752 C CA . LEU A 1 94 ? -1.507 -5.294 -9.478 1.00 62.88 94 LEU A CA 1
ATOM 753 C C . LEU A 1 94 ? -2.627 -6.278 -9.131 1.00 62.88 94 LEU A C 1
ATOM 755 O O . LEU A 1 94 ? -3.777 -6.066 -9.515 1.00 62.88 94 LEU A O 1
ATOM 759 N N . SER A 1 95 ? -2.312 -7.324 -8.367 1.00 57.41 95 SER A N 1
ATOM 760 C CA . SER A 1 95 ? -3.314 -8.261 -7.858 1.00 57.41 95 SER A CA 1
ATOM 761 C C . SER A 1 95 ? -3.085 -8.574 -6.384 1.00 57.41 95 SER A C 1
ATOM 763 O O . SER A 1 95 ? -1.976 -8.843 -5.925 1.00 57.41 95 SER A O 1
ATOM 765 N N . PHE A 1 96 ? -4.171 -8.564 -5.620 1.00 53.47 96 PHE A N 1
ATOM 766 C CA . PHE A 1 96 ? -4.156 -8.999 -4.230 1.00 53.47 96 PHE A CA 1
ATOM 767 C C . PHE A 1 96 ? -4.453 -10.497 -4.201 1.00 53.47 96 PHE A C 1
ATOM 769 O O . PHE A 1 96 ? -5.492 -10.919 -4.716 1.00 53.47 96 PHE A O 1
ATOM 776 N N . HIS A 1 97 ? -3.557 -11.291 -3.611 1.00 48.16 97 HIS A N 1
ATOM 777 C CA . HIS A 1 97 ? -3.789 -12.712 -3.376 1.00 48.16 97 HIS A CA 1
ATOM 778 C C . HIS A 1 97 ? -3.915 -12.940 -1.872 1.00 48.16 97 HIS A C 1
ATOM 780 O O . HIS A 1 97 ? -3.001 -12.681 -1.098 1.00 48.16 97 HIS A O 1
ATOM 786 N N . ILE A 1 98 ? -5.064 -13.432 -1.425 1.00 45.53 98 ILE A N 1
ATOM 787 C CA . ILE A 1 98 ? -5.138 -13.966 -0.066 1.00 45.53 98 ILE A CA 1
ATOM 788 C C . ILE A 1 98 ? -4.584 -15.378 -0.151 1.00 45.53 98 ILE A C 1
ATOM 790 O O . ILE A 1 98 ? -5.146 -16.198 -0.874 1.00 45.53 98 ILE A O 1
ATOM 794 N N . ASN A 1 99 ? -3.501 -15.661 0.562 1.00 43.41 99 ASN A N 1
ATOM 795 C CA . ASN A 1 99 ? -3.039 -17.028 0.716 1.00 43.41 99 ASN A CA 1
ATOM 796 C C . ASN A 1 99 ? -3.903 -17.717 1.795 1.00 43.41 99 ASN A C 1
ATOM 798 O O . ASN A 1 99 ? -3.861 -17.301 2.956 1.00 43.41 99 ASN A O 1
ATOM 802 N N . PRO A 1 100 ? -4.724 -18.725 1.444 1.00 44.41 100 PRO A N 1
ATOM 803 C CA . PRO A 1 100 ? -5.656 -19.363 2.374 1.00 44.41 100 PRO A CA 1
ATOM 804 C C . PRO A 1 100 ? -4.972 -20.294 3.393 1.00 44.41 100 PRO A C 1
ATOM 806 O O . PRO A 1 100 ? -5.657 -20.921 4.202 1.00 44.41 100 PRO A O 1
ATOM 809 N N . GLU A 1 101 ? -3.638 -20.399 3.392 1.00 42.62 101 GLU A N 1
ATOM 810 C CA . GLU A 1 101 ? -2.906 -21.242 4.347 1.00 42.62 101 GLU A CA 1
ATOM 811 C C . GLU A 1 101 ? -2.980 -20.753 5.806 1.00 42.62 101 GLU A C 1
ATOM 813 O O . GLU A 1 101 ? -2.799 -21.558 6.722 1.00 42.62 101 GLU A O 1
ATOM 818 N N . ASN A 1 102 ? -3.414 -19.510 6.051 1.00 39.59 102 ASN A N 1
ATOM 819 C CA . ASN A 1 102 ? -3.935 -19.093 7.358 1.00 39.59 102 ASN A CA 1
ATOM 820 C C . ASN A 1 102 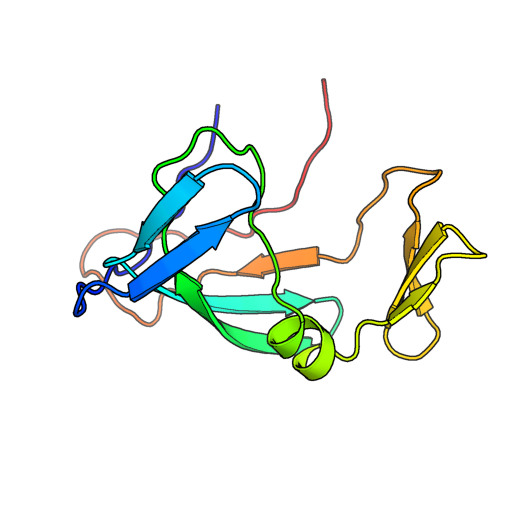? -5.380 -19.594 7.527 1.00 39.59 102 ASN A C 1
ATOM 822 O O . ASN A 1 102 ? -6.345 -18.832 7.477 1.00 39.59 102 ASN A O 1
ATOM 826 N N . LYS A 1 103 ? -5.517 -20.918 7.672 1.00 37.44 103 LYS A N 1
ATOM 827 C CA . LYS A 1 103 ? -6.787 -21.645 7.778 1.00 37.44 103 LYS A CA 1
ATOM 828 C C . LYS A 1 103 ? -7.699 -21.060 8.862 1.00 37.44 103 LYS A C 1
ATOM 830 O O . LYS A 1 103 ? -7.557 -21.388 10.039 1.00 37.44 103 LYS A O 1
ATOM 835 N N . VAL A 1 104 ? -8.745 -20.350 8.450 1.00 33.81 104 VAL A N 1
ATOM 836 C CA . VAL A 1 104 ? -10.052 -20.532 9.088 1.00 33.81 104 VAL A CA 1
ATOM 837 C C . VAL A 1 104 ? -10.571 -21.863 8.551 1.00 33.81 104 VAL A C 1
ATOM 839 O O . VAL A 1 104 ? -10.807 -22.011 7.352 1.00 33.81 104 VAL A O 1
ATOM 842 N N . LYS A 1 105 ? -10.635 -22.878 9.420 1.00 36.38 105 LYS A N 1
ATOM 843 C CA . LYS A 1 105 ? -11.340 -24.124 9.106 1.00 36.38 105 LYS A CA 1
ATOM 844 C C . LYS A 1 105 ? -12.788 -23.752 8.777 1.00 36.38 105 LYS A C 1
ATOM 846 O O . LYS A 1 105 ? -13.412 -23.038 9.553 1.00 36.38 105 LYS A O 1
ATOM 851 N N . ASP A 1 106 ? -13.254 -24.250 7.637 1.00 38.56 106 ASP A N 1
ATOM 852 C CA . ASP A 1 106 ? -14.600 -24.116 7.066 1.00 38.56 106 ASP A CA 1
ATOM 853 C C . ASP A 1 106 ? -14.835 -22.883 6.175 1.00 38.56 106 ASP A C 1
ATOM 855 O O . ASP A 1 106 ? -15.507 -21.921 6.536 1.00 38.56 106 ASP A O 1
ATOM 859 N N . GLY A 1 107 ? -14.333 -22.960 4.936 1.00 31.38 107 GLY A N 1
ATOM 860 C CA . GLY A 1 107 ? -14.822 -22.133 3.827 1.00 31.38 107 GLY A CA 1
ATOM 861 C C . GLY A 1 107 ? -13.774 -21.857 2.751 1.00 31.38 107 GLY A C 1
ATOM 862 O O . GLY A 1 107 ? -12.925 -20.989 2.914 1.00 31.38 107 GLY A O 1
ATOM 863 N N . ILE A 1 108 ? -13.847 -22.583 1.634 1.00 34.34 108 ILE A N 1
ATOM 864 C CA . ILE A 1 108 ? -13.025 -22.383 0.428 1.00 34.34 108 ILE A CA 1
ATOM 865 C C . ILE A 1 108 ? -13.212 -20.960 -0.108 1.00 34.34 108 ILE A C 1
ATOM 867 O O . ILE A 1 108 ? -14.335 -20.633 -0.475 1.00 34.34 108 ILE A O 1
ATOM 871 N N . PHE A 1 109 ? -12.135 -20.181 -0.276 1.00 34.34 109 PHE A N 1
ATOM 872 C CA . PHE A 1 109 ? -12.106 -19.065 -1.233 1.00 34.34 109 PHE A CA 1
ATOM 873 C C . PHE A 1 109 ? -10.692 -18.811 -1.783 1.00 34.34 109 PHE A C 1
ATOM 875 O O . PHE A 1 109 ? -9.880 -18.138 -1.153 1.00 34.34 109 PHE A O 1
ATOM 882 N N . GLU A 1 110 ? -10.428 -19.272 -3.008 1.00 29.25 110 GLU A N 1
ATOM 883 C CA . GLU A 1 110 ? -9.458 -18.619 -3.891 1.00 29.25 110 GLU A CA 1
ATOM 884 C C . GLU A 1 110 ? -10.112 -17.334 -4.414 1.00 29.25 110 GLU A C 1
ATOM 886 O O . GLU A 1 110 ? -11.055 -17.379 -5.201 1.00 29.25 110 GLU A O 1
ATOM 891 N N . ASN A 1 111 ? -9.658 -16.172 -3.950 1.00 35.62 111 ASN A N 1
ATOM 892 C CA . ASN A 1 111 ? -10.081 -14.892 -4.509 1.00 35.62 111 ASN A CA 1
ATOM 893 C C . ASN A 1 111 ? -8.848 -14.150 -5.028 1.00 35.62 111 ASN A C 1
ATOM 895 O O . ASN A 1 111 ? -8.184 -13.437 -4.279 1.00 35.62 111 ASN A O 1
ATOM 899 N N . GLU A 1 112 ? -8.572 -14.275 -6.328 1.00 34.69 112 GLU A N 1
ATOM 900 C CA . GLU A 1 112 ? -7.863 -13.218 -7.048 1.00 34.69 112 GLU A CA 1
ATOM 901 C C . GLU A 1 112 ? -8.809 -12.012 -7.130 1.00 34.69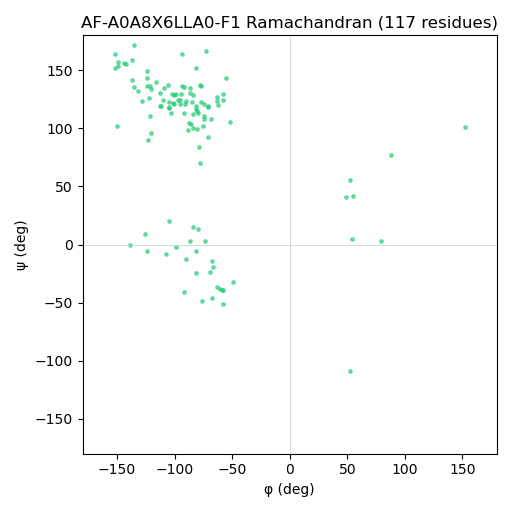 112 GLU A C 1
ATOM 903 O O . GLU A 1 112 ? -9.797 -12.033 -7.871 1.00 34.69 112 GLU A O 1
ATOM 908 N N . MET A 1 113 ? -8.538 -10.946 -6.372 1.00 37.28 113 MET A N 1
ATOM 909 C CA . MET A 1 113 ? -9.169 -9.661 -6.669 1.00 37.28 113 MET A CA 1
ATOM 910 C C . MET A 1 113 ? -8.395 -8.997 -7.805 1.00 37.28 113 MET A C 1
ATOM 912 O O . MET A 1 113 ? -7.340 -8.398 -7.598 1.00 37.28 113 MET A O 1
ATOM 916 N N . LYS A 1 114 ? -8.941 -9.127 -9.018 1.00 35.66 114 LYS A N 1
ATOM 917 C CA . LYS A 1 114 ? -8.595 -8.285 -10.164 1.00 35.66 114 LYS A CA 1
ATOM 918 C C . LYS A 1 114 ? -9.477 -7.047 -10.122 1.00 35.66 114 LYS A C 1
ATOM 920 O O . LYS A 1 114 ? -10.690 -7.143 -9.934 1.00 35.66 114 LYS A O 1
ATOM 925 N N . TYR A 1 115 ? -8.851 -5.887 -10.240 1.00 32.94 115 TYR A N 1
ATOM 926 C CA . TYR A 1 115 ? -9.547 -4.614 -10.308 1.00 32.94 115 TYR A CA 1
ATOM 927 C C . TYR A 1 115 ? -10.169 -4.476 -11.708 1.00 32.94 115 TYR A C 1
ATOM 929 O O . TYR A 1 115 ? -9.460 -4.225 -12.675 1.00 32.94 115 TYR A O 1
ATOM 937 N N . ASP A 1 116 ? -11.480 -4.703 -11.821 1.00 30.45 116 ASP A N 1
ATOM 938 C CA . ASP A 1 116 ? -12.255 -4.533 -13.059 1.00 30.45 116 ASP A CA 1
ATOM 939 C C . ASP A 1 116 ? -13.040 -3.214 -12.993 1.00 30.45 116 ASP A C 1
ATOM 941 O O . ASP A 1 116 ? -13.702 -2.920 -11.993 1.00 30.45 116 ASP A O 1
ATOM 945 N N . ARG A 1 117 ? -12.922 -2.396 -14.043 1.00 38.69 117 ARG A N 1
ATOM 946 C CA . ARG A 1 117 ? -13.454 -1.028 -14.121 1.00 38.69 117 ARG A CA 1
ATOM 947 C C . ARG A 1 117 ? -14.704 -0.885 -14.987 1.00 38.69 117 ARG A C 1
ATOM 949 O O . ARG A 1 117 ? -15.028 0.230 -15.380 1.00 38.69 117 ARG A O 1
ATOM 956 N N . THR A 1 118 ? -15.445 -1.954 -15.264 1.00 31.48 118 THR A N 1
ATOM 957 C CA . THR A 1 118 ? -16.726 -1.819 -15.976 1.00 31.48 118 THR A CA 1
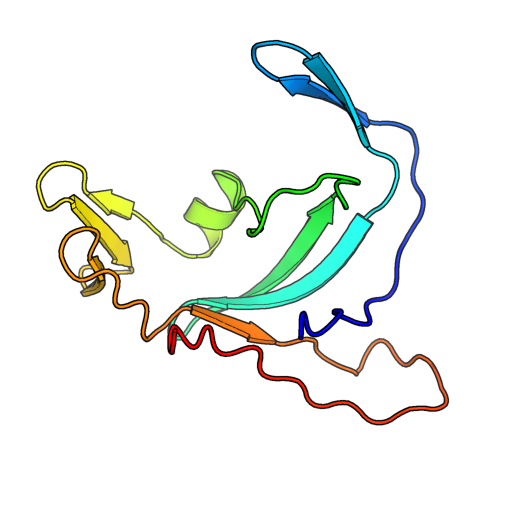ATOM 958 C C . THR A 1 118 ? -17.817 -1.178 -15.101 1.00 31.48 118 THR A C 1
ATOM 960 O O . THR A 1 118 ? -18.558 -1.848 -14.379 1.00 31.48 118 THR A O 1
ATOM 963 N N . LYS A 1 119 ? -17.927 0.151 -15.196 1.00 31.22 119 LYS A N 1
ATOM 964 C CA . LYS A 1 119 ? -19.185 0.905 -15.137 1.00 31.22 119 LYS A CA 1
ATOM 965 C C . LYS A 1 119 ? -19.144 2.067 -16.115 1.00 31.22 119 LYS A C 1
ATOM 967 O O . LYS A 1 119 ? -18.137 2.805 -16.085 1.00 31.22 119 LYS A O 1
#

Solvent-accessible surface area (backbone atoms only — not comparable to full-atom values): 7769 Å² total; per-residue (Å²): 134,87,84,79,83,90,66,69,73,46,80,56,78,76,43,78,45,81,51,102,89,48,78,43,79,36,35,38,29,37,67,39,36,42,32,53,68,90,47,72,44,80,45,80,43,76,57,72,97,63,91,65,96,65,86,85,83,51,71,68,58,33,57,78,66,48,52,41,80,39,76,88,79,38,26,37,28,40,93,90,39,80,49,30,39,70,89,72,74,53,58,87,40,62,39,48,38,61,64,66,84,76,64,66,86,89,73,95,66,92,51,78,52,67,84,76,79,93,122

Foldseek 3Di:
DDDDDDFDKDFAAWDWDDDPVDTDTFGIKTWFWWFFAHDTDTDIDTDDPDPDPDDDDDPVNCVVQQWDCDPVQCAIDHPRHGQDHPVPRDRPGTWTFGDCPVDPDDDDDGDTDDDDDDD

Organism: Trichonephila clavata (NCBI:txid2740835)

Mean predicted aligned error: 10.75 Å

Secondary structure (DSSP, 8-state):
-PPP----EEEEEEEEEEETTEEEEEEEEEEEEEEETTEEEEEEEEPP-S--SSPPPPHHHHHHTTEEEETTTTEEEETTEEEEETTT--B-SEEEE--TTS--SS-----EE------

Nearest PDB structures (foldseek):
  5ys4-assembly3_F  TM=7.266E-01  e=2.369E+00  Leishmania major
  5ys4-assembly1_D  TM=5.605E-01  e=1.027E+00  Leishmania major
  5ys4-assembly1_A  TM=5.743E-01  e=2.505E+00  Leishmania major
  7d66-assembly2_I  TM=4.758E-01  e=1.213E+00  Toxoplasma gondii GT1